Protein 7NS1 (pdb70)

Secondary structure (DSSP, 8-state):
---HHHHHHHHHHHHHHHHHHHHHHHHHT--

Foldseek 3Di:
DDDPVCVVVVVVVVVVVVVVVLVVCVVPPHD

Sequence (31 aa):
MITISTMLQFGLFLIALIGLVIKLIELSNKKMITISTMLQFGLFLIALIGLVIKLIELSNKKMITISTMLQFGLFLIALIGLVIKLIELSNKKMITISTMLQFGLFLIALIGLVIKLIELSNKKMITISTMLQFGLFLIALIGLVIKLIELSNKK

Solvent-accessible surface area: 3225 Å² total; per-residue (Å²): 225,133,66,130,92,66,86,131,110,118,27,97,123,80,108,57,77,109,37,114,89,96,122,112,97,75,114,100,103,134,197

Organism: Staphylococcus aureus (strain NCTC 8325 / PS 47) (NCBI:txid93061)

Radius of gyration: 13.42 Å; Cα contacts (8 Å, |Δi|>4): 1; chains: 1; bounding box: 29×19×32 Å

InterPro domains:
  IPR031616 Small toxic protein BsrE-like [PF16935] (30-58)

Structure (mmCIF, N/CA/C/O backbone):
data_7NS1
#
_entry.id   7NS1
#
loop_
_atom_site.group_PDB
_atom_site.id
_atom_site.type_symbol
_atom_site.label_atom_id
_atom_site.label_alt_id
_atom_site.label_comp_id
_atom_site.label_asym_id
_atom_site.label_entity_id
_atom_site.label_seq_id
_atom_site.pdbx_PDB_ins_code
_atom_site.Cartn_x
_atom_site.Cartn_y
_atom_site.Cartn_z
_atom_site.occupancy
_atom_site.B_iso_or_equiv
_atom_site.auth_seq_id
_atom_site.auth_comp_id
_atom_site.auth_asym_id
_atom_site.auth_atom_id
_atom_site.pdbx_PDB_model_num
ATOM 1 N N . MET A 1 1 ? 12.079 -10.272 -8.199 1.00 0.00 1 MET A N 1
ATOM 2 C CA . MET A 1 1 ? 12.440 -10.172 -9.640 1.00 0.00 1 MET A CA 1
ATOM 3 C C . MET A 1 1 ? 13.814 -9.520 -9.756 1.00 0.00 1 MET A C 1
ATOM 4 O O . MET A 1 1 ? 14.066 -8.489 -9.133 1.00 0.00 1 MET A O 1
ATOM 20 N N . ILE A 1 2 ? 14.700 -10.119 -10.544 1.00 0.00 2 ILE A N 1
ATOM 21 C CA . ILE A 1 2 ? 16.040 -9.568 -10.718 1.00 0.00 2 ILE A CA 1
ATOM 22 C C . ILE A 1 2 ? 16.324 -9.341 -12.198 1.00 0.00 2 ILE A C 1
ATOM 23 O O . ILE A 1 2 ? 16.022 -10.192 -13.035 1.00 0.00 2 ILE A O 1
ATOM 39 N N . THR A 1 3 ? 16.892 -8.184 -12.523 1.00 0.00 3 THR A N 1
ATOM 40 C CA . THR A 1 3 ? 17.194 -7.868 -13.914 1.00 0.00 3 THR A CA 1
ATOM 41 C C . THR A 1 3 ? 18.636 -7.390 -14.047 1.00 0.00 3 THR A C 1
ATOM 42 O O . THR A 1 3 ? 19.245 -6.953 -13.070 1.00 0.00 3 THR A O 1
ATOM 53 N N . ILE A 1 4 ? 19.170 -7.466 -15.261 1.00 0.00 4 ILE A N 1
ATOM 54 C CA . ILE A 1 4 ? 20.540 -7.033 -15.510 1.00 0.00 4 ILE A CA 1
ATOM 55 C C . ILE A 1 4 ? 20.675 -5.544 -15.207 1.00 0.00 4 ILE A C 1
ATOM 56 O O . ILE A 1 4 ? 21.637 -5.115 -14.570 1.00 0.00 4 ILE A O 1
ATOM 72 N N . SER A 1 5 ? 19.698 -4.763 -15.656 1.00 0.00 5 SER A N 1
ATOM 73 C CA . SER A 1 5 ? 19.718 -3.324 -15.416 1.00 0.00 5 SER A CA 1
ATOM 74 C C . SER A 1 5 ? 19.669 -3.047 -13.917 1.00 0.00 5 SER A C 1
ATOM 75 O O . SER A 1 5 ? 20.374 -2.176 -13.407 1.00 0.00 5 SER A O 1
ATOM 83 N N . THR A 1 6 ? 18.832 -3.808 -13.219 1.00 0.00 6 THR A N 1
ATOM 84 C CA . THR A 1 6 ? 18.689 -3.654 -11.777 1.00 0.00 6 THR A CA 1
ATOM 85 C C . THR A 1 6 ? 19.791 -4.416 -11.048 1.00 0.00 6 THR A C 1
ATOM 86 O O . THR A 1 6 ? 20.016 -4.212 -9.854 1.00 0.00 6 THR A O 1
ATOM 97 N N . MET A 1 7 ? 20.467 -5.302 -11.771 1.00 0.00 7 MET A N 1
ATOM 98 C CA . MET A 1 7 ? 21.530 -6.100 -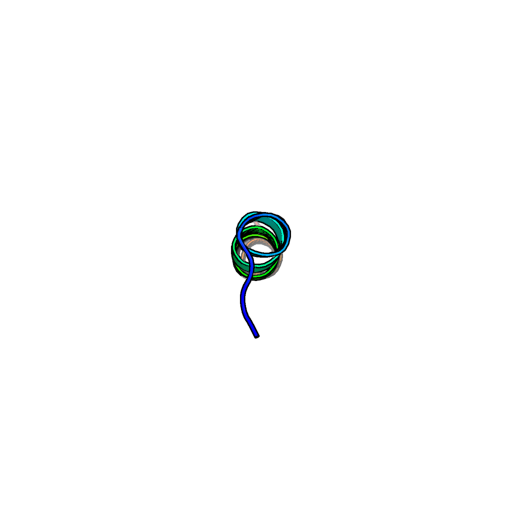11.170 1.00 0.00 7 MET A CA 1
ATOM 99 C C . MET A 1 7 ? 22.614 -5.187 -10.607 1.00 0.00 7 MET A C 1
ATOM 100 O O . MET A 1 7 ? 23.066 -5.364 -9.476 1.00 0.00 7 MET A O 1
ATOM 114 N N . LEU A 1 8 ? 23.004 -4.192 -11.396 1.00 0.00 8 LEU A N 1
ATOM 115 C CA . LEU A 1 8 ? 24.015 -3.242 -10.950 1.00 0.00 8 LEU A CA 1
ATOM 116 C C . LEU A 1 8 ? 23.495 -2.465 -9.745 1.00 0.00 8 LEU A C 1
ATOM 117 O O . LEU A 1 8 ? 24.224 -2.217 -8.786 1.00 0.00 8 LEU A O 1
ATOM 133 N N . GLN A 1 9 ? 22.217 -2.100 -9.798 1.00 0.00 9 GLN A N 1
ATOM 134 C CA . GLN A 1 9 ? 21.603 -1.367 -8.698 1.00 0.00 9 GLN A CA 1
ATOM 135 C C . GLN A 1 9 ? 21.618 -2.204 -7.424 1.00 0.00 9 GLN A C 1
ATOM 136 O O . GLN A 1 9 ? 21.911 -1.698 -6.339 1.00 0.00 9 GLN A O 1
ATOM 150 N N . PHE A 1 10 ? 21.308 -3.488 -7.562 1.00 0.00 10 PHE A N 1
ATOM 151 C CA . PHE A 1 10 ? 21.298 -4.381 -6.409 1.00 0.00 10 PHE A CA 1
ATOM 152 C C . PHE A 1 10 ? 22.684 -4.447 -5.777 1.00 0.00 10 PHE A C 1
ATOM 153 O O . PHE A 1 10 ? 22.828 -4.310 -4.563 1.00 0.00 10 PHE A O 1
ATOM 170 N N . GLY A 1 11 ? 23.703 -4.649 -6.605 1.00 0.00 11 GLY A N 1
ATOM 171 C CA . GLY A 1 11 ? 25.071 -4.720 -6.107 1.00 0.00 11 GLY A CA 1
ATOM 172 C C . GLY A 1 11 ? 25.488 -3.396 -5.474 1.00 0.00 11 GLY A C 1
ATOM 173 O O . GLY A 1 11 ? 26.141 -3.370 -4.431 1.00 0.00 11 GLY A O 1
ATOM 177 N N . LEU A 1 12 ? 25.100 -2.299 -6.116 1.00 0.00 12 LEU A N 1
ATOM 178 C CA . LEU A 1 12 ? 25.436 -0.973 -5.615 1.00 0.00 12 LEU A CA 1
ATOM 179 C C . LEU A 1 12 ? 24.823 -0.751 -4.237 1.00 0.00 12 LEU A C 1
ATOM 180 O O . LEU A 1 12 ? 25.462 -0.199 -3.342 1.00 0.00 12 LEU A O 1
ATOM 196 N N . PHE A 1 13 ? 23.575 -1.177 -4.077 1.00 0.00 13 PHE A N 1
ATOM 197 C CA . PHE A 1 13 ? 22.884 -1.005 -2.805 1.00 0.00 13 PHE A CA 1
ATOM 198 C C . PHE A 1 13 ? 23.648 -1.696 -1.681 1.00 0.00 13 PHE A C 1
ATOM 199 O O . PHE A 1 13 ? 23.879 -1.106 -0.625 1.00 0.00 13 PHE A O 1
ATOM 216 N N . LEU A 1 14 ? 24.062 -2.939 -1.912 1.00 0.00 14 LEU A N 1
ATOM 217 C CA . LEU A 1 14 ? 24.821 -3.669 -0.904 1.00 0.00 14 LEU A CA 1
ATOM 218 C C . LEU A 1 14 ? 26.155 -2.984 -0.634 1.00 0.00 14 LEU A C 1
ATOM 219 O O . LEU A 1 14 ? 26.596 -2.881 0.510 1.00 0.00 14 LEU A O 1
ATOM 235 N N . ILE A 1 15 ? 26.796 -2.516 -1.701 1.00 0.00 15 ILE A N 1
ATOM 236 C CA . ILE A 1 15 ? 28.082 -1.843 -1.576 1.00 0.00 15 ILE A CA 1
ATOM 237 C C . ILE A 1 15 ? 27.936 -0.578 -0.737 1.00 0.00 15 ILE A C 1
ATOM 238 O O . ILE A 1 15 ? 28.765 -0.295 0.128 1.00 0.00 15 ILE A O 1
ATOM 254 N N . ALA A 1 16 ? 26.877 0.181 -0.997 1.00 0.00 16 ALA A N 1
ATOM 255 C CA . ALA A 1 16 ? 26.649 1.416 -0.252 1.00 0.00 16 ALA A CA 1
ATOM 256 C C . ALA A 1 16 ? 26.511 1.118 1.236 1.00 0.00 16 ALA A C 1
ATOM 257 O O . ALA A 1 16 ? 27.035 1.852 2.075 1.00 0.00 16 ALA A O 1
ATOM 264 N N . LEU A 1 17 ? 25.816 0.033 1.564 1.00 0.00 17 LEU A N 1
ATOM 265 C CA . LEU A 1 17 ? 25.643 -0.335 2.964 1.00 0.00 17 LEU A CA 1
ATOM 266 C C . LEU A 1 17 ? 26.994 -0.655 3.598 1.00 0.00 17 LEU A C 1
ATOM 267 O O . LEU A 1 17 ? 27.268 -0.262 4.730 1.00 0.00 17 LEU A O 1
ATOM 283 N N . ILE A 1 18 ? 27.837 -1.364 2.855 1.00 0.00 18 ILE A N 1
ATOM 284 C CA . ILE A 1 18 ? 29.158 -1.722 3.361 1.00 0.00 18 ILE A CA 1
ATOM 285 C C . ILE A 1 18 ? 29.987 -0.466 3.608 1.00 0.00 18 ILE A C 1
ATOM 286 O O . ILE A 1 18 ? 30.640 -0.337 4.644 1.00 0.00 18 ILE A O 1
ATOM 302 N N . GLY A 1 19 ? 29.954 0.461 2.657 1.00 0.00 19 GLY A N 1
ATOM 303 C CA . GLY A 1 19 ? 30.709 1.701 2.795 1.00 0.00 19 GLY A CA 1
ATOM 304 C C . GLY A 1 19 ? 30.227 2.497 4.002 1.00 0.00 19 GLY A C 1
ATOM 305 O O . GLY A 1 19 ? 31.028 3.052 4.755 1.00 0.00 19 GLY A O 1
ATOM 309 N N . LEU A 1 20 ? 28.912 2.548 4.184 1.00 0.00 20 LEU A N 1
ATOM 310 C CA . LEU A 1 20 ? 28.345 3.284 5.307 1.00 0.00 20 LEU A CA 1
ATOM 311 C C . LEU A 1 20 ? 28.818 2.687 6.629 1.00 0.00 20 LEU A C 1
ATOM 312 O O . LEU A 1 20 ? 29.220 3.410 7.540 1.00 0.00 20 LEU A O 1
ATOM 328 N N . VAL A 1 21 ? 28.777 1.362 6.721 1.00 0.00 21 VAL A N 1
ATOM 329 C CA . VAL A 1 21 ? 29.208 0.688 7.939 1.00 0.00 21 VAL A CA 1
ATOM 330 C C . VAL A 1 21 ? 30.688 0.961 8.186 1.00 0.00 21 VAL A C 1
ATOM 331 O O . VAL A 1 21 ? 31.092 1.289 9.302 1.00 0.00 21 VAL A O 1
ATOM 344 N N . ILE A 1 22 ? 31.490 0.839 7.133 1.00 0.00 22 ILE A N 1
ATOM 345 C CA . ILE A 1 22 ? 32.921 1.087 7.259 1.00 0.00 22 ILE A CA 1
ATOM 346 C C . ILE A 1 22 ? 33.157 2.542 7.650 1.00 0.00 22 ILE A C 1
ATOM 347 O O . ILE A 1 22 ? 33.957 2.835 8.538 1.00 0.00 22 ILE A O 1
ATOM 363 N N . LYS A 1 23 ? 32.454 3.457 6.991 1.00 0.00 23 LYS A N 1
ATOM 364 C CA . LYS A 1 23 ? 32.620 4.871 7.308 1.00 0.00 23 LYS A CA 1
ATOM 365 C C . LYS A 1 23 ? 32.166 5.143 8.739 1.00 0.00 23 LYS A C 1
ATOM 366 O O . LYS A 1 23 ? 32.825 5.867 9.484 1.00 0.00 23 LYS A O 1
ATOM 385 N N . LEU A 1 24 ? 31.028 4.568 9.114 1.00 0.00 24 LEU A N 1
ATOM 386 C CA . LEU A 1 24 ? 30.491 4.766 10.454 1.00 0.00 24 LEU A CA 1
ATOM 387 C C . LEU A 1 24 ? 31.446 4.199 11.500 1.00 0.00 24 LEU A C 1
ATOM 388 O O . LEU A 1 24 ? 31.688 4.811 12.540 1.00 0.00 24 LEU A O 1
ATOM 404 N N . ILE A 1 25 ? 31.971 3.012 11.217 1.00 0.00 25 ILE A N 1
ATOM 405 C CA . ILE A 1 25 ? 32.882 2.354 12.146 1.00 0.00 25 ILE A CA 1
ATOM 406 C C . ILE A 1 25 ? 34.124 3.207 12.381 1.00 0.00 25 ILE A C 1
ATOM 407 O O . ILE A 1 25 ? 34.801 3.065 13.399 1.00 0.00 25 ILE A O 1
ATOM 423 N N . GLU A 1 26 ? 34.423 4.089 11.433 1.00 0.00 26 GLU A N 1
ATOM 424 C CA . GLU A 1 26 ? 35.591 4.956 11.542 1.00 0.00 26 GLU A CA 1
ATOM 425 C C . GLU A 1 26 ? 35.494 5.854 12.770 1.00 0.00 26 GLU A C 1
ATOM 426 O O . GLU A 1 26 ? 36.490 6.100 13.450 1.00 0.00 26 GLU A O 1
ATOM 438 N N . LEU A 1 27 ? 34.292 6.349 13.053 1.00 0.00 27 LEU A N 1
ATOM 439 C CA . LEU A 1 27 ? 34.097 7.226 14.201 1.00 0.00 27 LEU A CA 1
ATOM 440 C C . LEU A 1 27 ? 34.429 6.491 15.495 1.00 0.00 27 LEU A C 1
ATOM 441 O O . LEU A 1 27 ? 35.042 7.054 16.403 1.00 0.00 27 LEU A O 1
ATOM 457 N N . SER A 1 28 ? 34.027 5.227 15.566 1.00 0.00 28 SER A N 1
ATOM 458 C CA . SER A 1 28 ? 34.280 4.408 16.745 1.00 0.00 28 SER A CA 1
ATOM 459 C C . SER A 1 28 ? 35.778 4.281 16.996 1.00 0.00 28 SER A C 1
ATOM 460 O O . SER A 1 28 ? 36.234 4.348 18.137 1.00 0.00 28 SER A O 1
ATOM 468 N N . ASN A 1 29 ? 36.541 4.104 15.922 1.00 0.00 29 A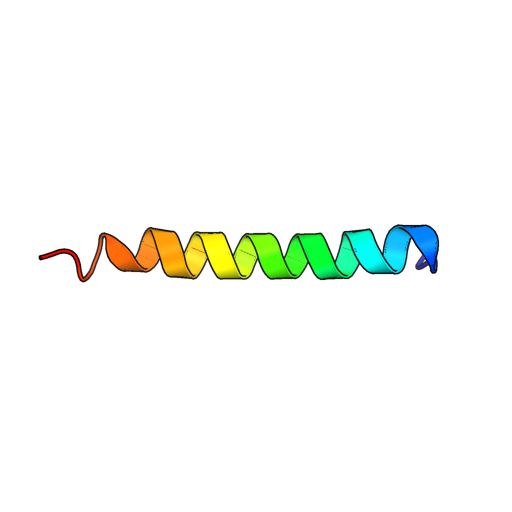SN A N 1
ATOM 469 C CA . ASN A 1 29 ? 37.989 3.980 16.039 1.00 0.00 29 ASN A CA 1
ATOM 470 C C . ASN A 1 29 ? 38.654 5.301 15.670 1.00 0.00 29 ASN A C 1
ATOM 471 O O . ASN A 1 29 ? 39.846 5.344 15.366 1.00 0.00 29 ASN A O 1
ATOM 482 N N . LYS A 1 30 ? 37.885 6.385 15.693 1.00 0.00 30 LYS A N 1
ATOM 483 C CA . LYS A 1 30 ? 38.439 7.689 15.349 1.00 0.00 30 LYS A CA 1
ATOM 484 C C . LYS A 1 30 ? 39.652 7.988 16.223 1.00 0.00 30 LYS A C 1
ATOM 485 O O . LYS A 1 30 ? 39.801 7.430 17.311 1.00 0.00 30 LYS A O 1
ATOM 504 N N . LYS A 1 31 ? 40.514 8.875 15.739 1.00 0.00 31 LYS A N 1
ATOM 505 C CA . LYS A 1 31 ? 41.710 9.248 16.485 1.00 0.00 31 LYS A CA 1
ATOM 506 C C . LYS A 1 31 ? 41.563 10.673 17.009 1.00 0.00 31 LYS A C 1
ATOM 507 O O . LYS A 1 31 ? 42.568 11.255 17.385 1.00 0.00 31 LYS A O 1
ATOM 527 N N . MET A 1 1 ? 12.837 -8.887 -7.648 1.00 0.00 1 MET A N 2
ATOM 528 C CA . MET A 1 1 ? 13.040 -8.550 -9.085 1.00 0.00 1 MET A CA 2
ATOM 529 C C . MET A 1 1 ? 14.533 -8.482 -9.381 1.00 0.00 1 MET A C 2
ATOM 530 O O . MET A 1 1 ? 15.183 -7.476 -9.094 1.00 0.00 1 MET A O 2
ATOM 546 N N . ILE A 1 2 ? 15.068 -9.554 -9.957 1.00 0.00 2 ILE A N 2
ATOM 547 C CA . ILE A 1 2 ? 16.488 -9.591 -10.288 1.00 0.00 2 ILE A CA 2
ATOM 548 C C . ILE A 1 2 ? 16.687 -9.496 -11.796 1.00 0.00 2 ILE A C 2
ATOM 549 O O . ILE A 1 2 ? 16.406 -10.441 -12.532 1.00 0.00 2 ILE A O 2
ATOM 565 N N . THR A 1 3 ? 17.181 -8.347 -12.251 1.00 0.00 3 THR A N 2
ATOM 566 C CA . THR A 1 3 ? 17.420 -8.140 -13.674 1.00 0.00 3 THR A CA 2
ATOM 567 C C . THR A 1 3 ? 18.813 -7.564 -13.903 1.00 0.00 3 THR A C 2
ATOM 568 O O . THR A 1 3 ? 19.441 -7.043 -12.980 1.00 0.00 3 THR A O 2
ATOM 579 N N . ILE A 1 4 ? 19.288 -7.647 -15.141 1.00 0.00 4 ILE A N 2
ATOM 580 C CA . ILE A 1 4 ? 20.604 -7.119 -15.484 1.00 0.00 4 ILE A CA 2
ATOM 581 C C . ILE A 1 4 ? 20.644 -5.612 -15.252 1.00 0.00 4 ILE 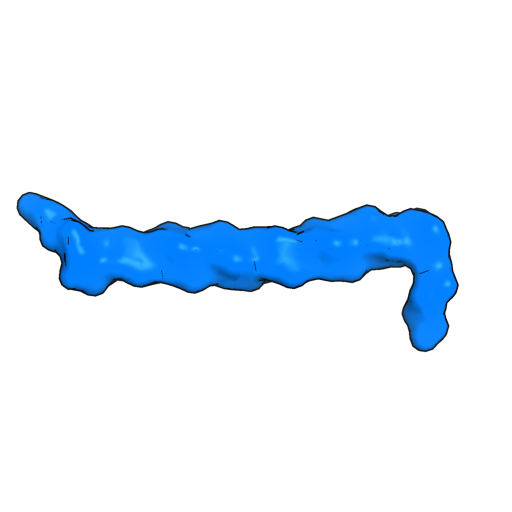A C 2
ATOM 582 O O . ILE A 1 4 ? 21.613 -5.087 -14.703 1.00 0.00 4 ILE A O 2
ATOM 598 N N . SER A 1 5 ? 19.587 -4.922 -15.668 1.00 0.00 5 SER A N 2
ATOM 599 C CA . SER A 1 5 ? 19.510 -3.478 -15.489 1.00 0.00 5 SER A CA 2
ATOM 600 C C . SER A 1 5 ? 19.476 -3.127 -14.007 1.00 0.00 5 SER A C 2
ATOM 601 O O . SER A 1 5 ? 20.084 -2.148 -13.571 1.00 0.00 5 SER A O 2
ATOM 609 N N . THR A 1 6 ? 18.766 -3.936 -13.226 1.00 0.00 6 THR A N 2
ATOM 610 C CA . THR A 1 6 ? 18.665 -3.711 -11.790 1.00 0.00 6 THR A CA 2
ATOM 611 C C . THR A 1 6 ? 19.785 -4.440 -11.056 1.00 0.00 6 THR A C 2
ATOM 612 O O . THR A 1 6 ? 19.998 -4.229 -9.862 1.00 0.00 6 THR A O 2
ATOM 623 N N . MET A 1 7 ? 20.497 -5.302 -11.774 1.00 0.00 7 MET A N 2
ATOM 624 C CA . MET A 1 7 ? 21.584 -6.067 -11.176 1.00 0.00 7 MET A CA 2
ATOM 625 C C . MET A 1 7 ? 22.649 -5.131 -10.615 1.00 0.00 7 MET A C 2
ATOM 626 O O . MET A 1 7 ? 23.106 -5.303 -9.484 1.00 0.00 7 MET A O 2
ATOM 640 N N . LEU A 1 8 ? 23.023 -4.129 -11.403 1.00 0.00 8 LEU A N 2
ATOM 641 C CA . LEU A 1 8 ? 24.019 -3.157 -10.968 1.00 0.00 8 LEU A CA 2
ATOM 642 C C . LEU A 1 8 ? 23.517 -2.386 -9.752 1.00 0.00 8 LEU A C 2
ATOM 643 O O . LEU A 1 8 ? 24.265 -2.129 -8.809 1.00 0.00 8 LEU A O 2
ATOM 659 N N . GLN A 1 9 ? 22.238 -2.025 -9.778 1.00 0.00 9 GLN A N 2
ATOM 660 C CA . GLN A 1 9 ? 21.633 -1.296 -8.669 1.00 0.00 9 GLN A CA 2
ATOM 661 C C . GLN A 1 9 ? 21.644 -2.147 -7.402 1.00 0.00 9 GLN A C 2
ATOM 662 O O . GLN A 1 9 ? 21.944 -1.652 -6.316 1.00 0.00 9 GLN A O 2
ATOM 676 N N . PHE A 1 10 ? 21.326 -3.428 -7.553 1.00 0.00 10 PHE A N 2
ATOM 677 C CA . PHE A 1 10 ? 21.310 -4.338 -6.415 1.00 0.00 10 PHE A CA 2
ATOM 678 C C . PHE A 1 10 ? 22.695 -4.418 -5.780 1.00 0.00 10 PHE A C 2
ATOM 679 O O . PHE A 1 10 ? 22.837 -4.300 -4.562 1.00 0.00 10 PHE A O 2
ATOM 696 N N . GLY A 1 11 ? 23.713 -4.612 -6.612 1.00 0.00 11 GLY A N 2
ATOM 697 C CA . GLY A 1 11 ? 25.083 -4.692 -6.124 1.00 0.00 11 GLY A CA 2
ATOM 698 C C . GLY A 1 11 ? 25.519 -3.366 -5.510 1.00 0.00 11 GLY A C 2
ATOM 699 O O . GLY A 1 11 ? 26.185 -3.332 -4.477 1.00 0.00 11 GLY A O 2
ATOM 703 N N . LEU A 1 12 ? 25.134 -2.269 -6.157 1.00 0.00 12 LEU A N 2
ATOM 704 C CA . LEU A 1 12 ? 25.485 -0.942 -5.670 1.00 0.00 12 LEU A CA 2
ATOM 705 C C . LEU A 1 12 ? 24.860 -0.698 -4.300 1.00 0.00 12 LEU A C 2
ATOM 706 O O . LEU A 1 12 ? 25.495 -0.134 -3.409 1.00 0.00 12 LEU A O 2
ATOM 722 N N . PHE A 1 13 ? 23.609 -1.118 -4.142 1.00 0.00 13 PHE A N 2
ATOM 723 C CA . PHE A 1 13 ? 22.904 -0.929 -2.881 1.00 0.00 13 PHE A CA 2
ATOM 724 C C . PHE A 1 13 ? 23.656 -1.602 -1.739 1.00 0.00 13 PHE A C 2
ATOM 725 O O . PHE A 1 13 ? 23.884 -0.997 -0.690 1.00 0.00 13 PHE A O 2
ATOM 742 N N . LEU A 1 14 ? 24.056 -2.850 -1.957 1.00 0.00 14 LEU A N 2
ATOM 743 C CA . LEU A 1 14 ? 24.807 -3.588 -0.949 1.00 0.00 14 LEU A CA 2
ATOM 744 C C . LEU A 1 14 ? 26.148 -2.919 -0.671 1.00 0.00 14 LEU A C 2
ATOM 745 O O . LEU A 1 14 ? 26.581 -2.817 0.476 1.00 0.00 14 LEU A O 2
ATOM 761 N N . ILE A 1 15 ? 26.799 -2.457 -1.733 1.00 0.00 15 ILE A N 2
ATOM 762 C CA . ILE A 1 15 ? 28.090 -1.794 -1.600 1.00 0.00 15 ILE A CA 2
ATOM 763 C C . ILE A 1 15 ? 27.946 -0.526 -0.765 1.00 0.00 15 ILE A C 2
ATOM 764 O O . ILE A 1 15 ? 28.779 -0.241 0.094 1.00 0.00 15 ILE A O 2
ATOM 780 N N . ALA A 1 16 ? 26.891 0.237 -1.031 1.00 0.00 16 ALA A N 2
ATOM 781 C CA . ALA A 1 16 ? 26.659 1.480 -0.303 1.00 0.00 16 ALA A CA 2
ATOM 782 C C . ALA A 1 16 ? 26.515 1.199 1.189 1.00 0.00 16 ALA A C 2
ATOM 783 O O . ALA A 1 16 ? 27.040 1.939 2.022 1.00 0.00 16 ALA A O 2
ATOM 790 N N . LEU A 1 17 ? 25.817 0.119 1.522 1.00 0.00 17 LEU A N 2
ATOM 791 C CA . LEU A 1 17 ? 25.631 -0.259 2.918 1.00 0.00 17 LEU A CA 2
ATOM 792 C C . LEU A 1 17 ? 26.968 -0.587 3.573 1.00 0.00 17 LEU A C 2
ATOM 793 O O . LEU A 1 17 ? 27.228 -0.200 4.711 1.00 0.00 17 LEU A O 2
ATOM 809 N N . ILE A 1 18 ? 27.819 -1.296 2.837 1.00 0.00 18 ILE A N 2
ATOM 810 C CA . ILE A 1 18 ? 29.133 -1.664 3.351 1.00 0.00 18 ILE A CA 2
ATOM 811 C C . ILE A 1 18 ? 29.968 -0.416 3.618 1.00 0.00 18 ILE A C 2
ATOM 812 O O . ILE A 1 18 ? 30.615 -0.301 4.659 1.00 0.00 18 ILE A O 2
ATOM 828 N N . GLY A 1 19 ? 29.946 0.517 2.672 1.00 0.00 19 GLY A N 2
ATOM 829 C CA . GLY A 1 19 ? 30.703 1.756 2.820 1.00 0.00 19 GLY A CA 2
ATOM 830 C C . GLY A 1 19 ? 30.204 2.552 4.022 1.00 0.00 19 GLY A C 2
ATOM 831 O O . GLY A 1 19 ? 30.998 3.099 4.788 1.00 0.00 19 GLY A O 2
ATOM 835 N N . LEU A 1 20 ? 28.886 2.607 4.187 1.00 0.00 20 LEU A N 2
ATOM 836 C CA . LEU A 1 20 ? 28.298 3.335 5.304 1.00 0.00 20 LEU A CA 2
ATOM 837 C C . LEU A 1 20 ? 28.743 2.728 6.630 1.00 0.00 20 LEU A C 2
ATOM 838 O O . LEU A 1 20 ? 29.138 3.442 7.551 1.00 0.00 20 LEU A O 2
ATOM 854 N N . VAL A 1 21 ? 28.687 1.403 6.717 1.00 0.00 21 VAL A N 2
ATOM 855 C CA . VAL A 1 21 ? 29.094 0.708 7.931 1.00 0.00 21 VAL A CA 2
ATOM 856 C C . VAL A 1 21 ? 30.583 0.923 8.186 1.00 0.00 21 VAL A C 2
ATOM 857 O O . VAL A 1 21 ? 31.002 1.178 9.315 1.00 0.00 21 VAL A O 2
ATOM 870 N N . ILE A 1 22 ? 31.380 0.815 7.129 1.00 0.00 22 ILE A N 2
ATOM 871 C CA . ILE A 1 22 ? 32.822 0.995 7.250 1.00 0.00 22 ILE A CA 2
ATOM 872 C C . ILE A 1 22 ? 33.141 2.411 7.717 1.00 0.00 22 ILE A C 2
ATOM 873 O O . ILE A 1 22 ? 33.987 2.617 8.587 1.00 0.00 22 ILE A O 2
ATOM 889 N N . LYS A 1 23 ? 32.463 3.392 7.131 1.00 0.00 23 LYS A N 2
ATOM 890 C CA . LYS A 1 23 ? 32.683 4.783 7.503 1.00 0.00 23 LYS A CA 2
ATOM 891 C C . LYS A 1 23 ? 32.316 5.017 8.965 1.00 0.00 23 LYS A C 2
ATOM 892 O O .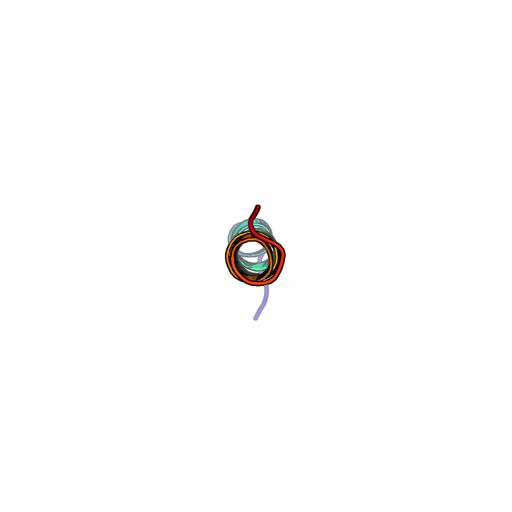 LYS A 1 23 ? 33.054 5.677 9.695 1.00 0.00 23 LYS A O 2
ATOM 911 N N . LEU A 1 24 ? 31.173 4.477 9.373 1.00 0.00 24 LEU A N 2
ATOM 912 C CA . LEU A 1 24 ? 30.719 4.618 10.752 1.00 0.00 24 LEU A CA 2
ATOM 913 C C . LEU A 1 24 ? 31.616 3.837 11.706 1.00 0.00 24 LEU A C 2
ATOM 914 O O . LEU A 1 24 ? 31.958 4.315 12.788 1.00 0.00 24 LEU A O 2
ATOM 930 N N . ILE A 1 25 ? 31.983 2.627 11.298 1.00 0.00 25 ILE A N 2
ATOM 931 C CA . ILE A 1 25 ? 32.830 1.778 12.124 1.00 0.00 25 ILE A CA 2
ATOM 932 C C . ILE A 1 25 ? 34.147 2.483 12.430 1.00 0.00 25 ILE A C 2
ATOM 933 O O . ILE A 1 25 ? 34.769 2.240 13.464 1.00 0.00 25 ILE A O 2
ATOM 949 N N . GLU A 1 26 ? 34.564 3.364 11.526 1.00 0.00 26 GLU A N 2
ATOM 950 C CA . GLU A 1 26 ? 35.801 4.113 11.714 1.00 0.00 26 GLU A CA 2
ATOM 951 C C . GLU A 1 26 ? 35.668 5.065 12.898 1.00 0.00 26 GLU A C 2
ATOM 952 O O . GLU A 1 26 ? 36.602 5.227 13.685 1.00 0.00 26 GLU A O 2
ATOM 964 N N . LEU A 1 27 ? 34.505 5.695 13.021 1.00 0.00 27 LEU A N 2
ATOM 965 C CA . LEU A 1 27 ? 34.263 6.629 14.114 1.00 0.00 27 LEU A CA 2
ATOM 966 C C . LEU A 1 27 ? 34.332 5.911 15.459 1.00 0.00 27 LEU A C 2
ATOM 967 O O . LEU A 1 27 ? 34.897 6.427 16.421 1.00 0.00 27 LEU A O 2
ATOM 983 N N . SER A 1 28 ? 33.756 4.714 15.512 1.00 0.00 28 SER A N 2
ATOM 984 C CA . SER A 1 28 ? 33.760 3.930 16.740 1.00 0.00 28 SER A CA 2
ATOM 985 C C . SER A 1 28 ? 35.189 3.601 17.157 1.00 0.00 28 SER A C 2
ATOM 986 O O . SER A 1 28 ? 35.525 3.639 18.341 1.00 0.00 28 SER A O 2
ATOM 994 N N . ASN A 1 29 ? 36.026 3.273 16.180 1.00 0.00 29 ASN A N 2
ATOM 995 C CA . ASN A 1 29 ? 37.415 2.933 16.457 1.00 0.00 29 ASN A CA 2
ATOM 996 C C . ASN A 1 29 ? 38.282 4.188 16.438 1.00 0.00 29 ASN A C 2
ATOM 997 O O . ASN A 1 29 ? 39.511 4.113 16.437 1.00 0.00 29 ASN A O 2
ATOM 1008 N N . LYS A 1 30 ? 37.638 5.351 16.421 1.00 0.00 30 LYS A N 2
ATOM 1009 C CA . LYS A 1 30 ? 38.364 6.614 16.401 1.00 0.00 30 LYS A CA 2
ATOM 1010 C C . LYS A 1 30 ? 39.308 6.708 17.595 1.00 0.00 30 LYS A C 2
ATOM 1011 O O . LYS A 1 30 ? 39.080 6.084 18.630 1.00 0.00 30 LYS A O 2
ATOM 1030 N N . LYS A 1 31 ? 40.374 7.488 17.441 1.00 0.00 31 LYS A N 2
ATOM 1031 C CA . LYS A 1 31 ? 41.348 7.654 18.515 1.00 0.00 31 LYS A CA 2
ATOM 1032 C C . LYS A 1 31 ? 41.348 9.096 19.014 1.00 0.00 31 LYS A C 2
ATOM 1033 O O . LYS A 1 31 ? 42.356 9.512 19.559 1.00 0.00 31 LYS A O 2
ATOM 1053 N N . MET A 1 1 ? 14.390 -12.674 -8.190 1.00 0.00 1 MET A N 3
ATOM 1054 C CA . MET A 1 1 ? 14.392 -12.272 -9.626 1.00 0.00 1 MET A CA 3
ATOM 1055 C C . MET A 1 1 ? 14.948 -10.858 -9.755 1.00 0.00 1 MET A C 3
ATOM 1056 O O . MET A 1 1 ? 14.337 -9.896 -9.291 1.00 0.00 1 MET A O 3
ATOM 1072 N N . ILE A 1 2 ? 16.110 -10.742 -10.389 1.00 0.00 2 ILE A N 3
ATOM 1073 C CA . ILE A 1 2 ? 16.736 -9.439 -10.582 1.00 0.00 2 ILE A CA 3
ATOM 1074 C C . ILE A 1 2 ? 17.127 -9.241 -12.044 1.00 0.00 2 ILE A C 3
ATOM 1075 O O . ILE A 1 2 ? 17.710 -10.130 -12.663 1.00 0.00 2 ILE A O 3
ATOM 1091 N N . THR A 1 3 ? 16.802 -8.073 -12.585 1.00 0.00 3 THR A N 3
ATOM 1092 C CA . THR A 1 3 ? 17.119 -7.773 -13.976 1.00 0.00 3 THR A CA 3
ATOM 1093 C C . THR A 1 3 ? 18.562 -7.296 -14.105 1.00 0.00 3 THR A C 3
ATOM 1094 O O . THR A 1 3 ? 19.186 -6.901 -13.120 1.00 0.00 3 THR A O 3
ATOM 1105 N N . ILE A 1 4 ? 19.087 -7.336 -15.327 1.00 0.00 4 ILE A N 3
ATOM 1106 C CA . ILE A 1 4 ? 20.454 -6.894 -15.574 1.00 0.00 4 ILE A CA 3
ATOM 1107 C C . ILE A 1 4 ? 20.608 -5.416 -15.231 1.00 0.00 4 ILE A C 3
ATOM 1108 O O . ILE A 1 4 ? 21.589 -5.015 -14.603 1.00 0.00 4 ILE A O 3
ATOM 1124 N N . SER A 1 5 ? 19.636 -4.612 -15.645 1.00 0.00 5 SER A N 3
ATOM 1125 C CA . SER A 1 5 ? 19.658 -3.185 -15.344 1.00 0.00 5 SER A CA 3
ATOM 1126 C C . SER A 1 5 ? 19.591 -2.953 -13.839 1.00 0.00 5 SER A C 3
ATOM 1127 O O . SER A 1 5 ? 20.276 -2.080 -13.306 1.00 0.00 5 SER A O 3
ATOM 1135 N N . THR A 1 6 ? 18.761 -3.738 -13.159 1.00 0.00 6 THR A N 3
ATOM 1136 C CA . THR A 1 6 ? 18.631 -3.623 -11.712 1.00 0.00 6 THR A CA 3
ATOM 1137 C C . THR A 1 6 ? 19.732 -4.414 -11.011 1.00 0.00 6 THR A C 3
ATOM 1138 O O . THR A 1 6 ? 19.959 -4.248 -9.813 1.00 0.00 6 THR A O 3
ATOM 1149 N N . MET A 1 7 ? 20.409 -5.271 -11.765 1.00 0.00 7 MET A N 3
ATOM 1150 C CA . MET A 1 7 ? 21.481 -6.086 -11.203 1.00 0.00 7 MET A CA 3
ATOM 1151 C C . MET A 1 7 ? 22.576 -5.201 -10.618 1.00 0.00 7 MET A C 3
ATOM 1152 O O . MET A 1 7 ? 23.038 -5.426 -9.499 1.00 0.00 7 MET A O 3
ATOM 1166 N N . LEU A 1 8 ? 22.986 -4.192 -11.380 1.00 0.00 8 LEU A N 3
ATOM 1167 C CA . LEU A 1 8 ? 24.010 -3.264 -10.916 1.00 0.00 8 LEU A CA 3
ATOM 1168 C C . LEU A 1 8 ? 23.527 -2.504 -9.684 1.00 0.00 8 LEU A C 3
ATOM 1169 O O . LEU A 1 8 ? 24.288 -2.277 -8.744 1.00 0.00 8 LEU A O 3
ATOM 1185 N N . GLN A 1 9 ? 22.255 -2.117 -9.696 1.00 0.00 9 GLN A N 3
ATOM 1186 C CA . GLN A 1 9 ? 21.676 -1.402 -8.565 1.00 0.00 9 GLN A CA 3
ATOM 1187 C C . GLN A 1 9 ? 21.707 -2.269 -7.312 1.00 0.00 9 GLN A C 3
ATOM 1188 O O . GLN A 1 9 ? 22.024 -1.789 -6.221 1.00 0.00 9 GLN A O 3
ATOM 1202 N N . PHE A 1 10 ? 21.379 -3.546 -7.470 1.00 0.00 10 PHE A N 3
ATOM 1203 C CA . PHE A 1 10 ? 21.382 -4.472 -6.345 1.00 0.00 10 PHE A CA 3
ATOM 1204 C C . PHE A 1 10 ? 22.775 -4.566 -5.731 1.00 0.00 10 PHE A C 3
ATOM 1205 O O . PHE A 1 10 ? 22.935 -4.472 -4.515 1.00 0.00 10 PHE A O 3
ATOM 1222 N N . GLY A 1 11 ? 23.778 -4.750 -6.581 1.00 0.00 11 GLY A N 3
ATOM 1223 C CA . GLY A 1 11 ? 25.157 -4.839 -6.113 1.00 0.00 11 GLY A CA 3
ATOM 1224 C C . GLY A 1 11 ? 25.608 -3.521 -5.491 1.00 0.00 11 GLY A C 3
ATOM 1225 O O . GLY A 1 11 ? 26.281 -3.507 -4.462 1.00 0.00 11 GLY A O 3
ATOM 1229 N N . LEU A 1 12 ? 25.232 -2.415 -6.126 1.00 0.00 12 LEU A N 3
ATOM 1230 C CA . LEU A 1 12 ? 25.590 -1.096 -5.619 1.00 0.00 12 LEU A CA 3
ATOM 1231 C C . LEU A 1 12 ? 24.964 -0.858 -4.249 1.00 0.00 12 LEU A C 3
ATOM 1232 O O . LEU A 1 12 ? 25.601 -0.313 -3.350 1.00 0.00 12 LEU A O 3
ATOM 1248 N N . PHE A 1 13 ? 23.711 -1.274 -4.097 1.00 0.00 13 PHE A N 3
ATOM 1249 C CA . PHE A 1 13 ? 23.004 -1.097 -2.834 1.00 0.00 13 PHE A CA 3
ATOM 1250 C C . PHE A 1 13 ? 23.759 -1.779 -1.698 1.00 0.00 13 PHE A C 3
ATOM 1251 O O . PHE A 1 13 ? 23.971 -1.190 -0.639 1.00 0.00 13 PHE A O 3
ATOM 1268 N N . LEU A 1 14 ? 24.161 -3.024 -1.926 1.00 0.00 14 LEU A N 3
ATOM 1269 C CA . LEU A 1 14 ? 24.907 -3.771 -0.922 1.00 0.00 14 LEU A CA 3
ATOM 1270 C C . LEU A 1 14 ? 26.243 -3.094 -0.631 1.00 0.00 14 LEU A C 3
ATOM 1271 O O . LEU A 1 14 ? 26.666 -3.002 0.520 1.00 0.00 14 LEU A O 3
ATOM 1287 N N . ILE A 1 15 ? 26.903 -2.624 -1.684 1.00 0.00 15 ILE A N 3
ATOM 1288 C CA . ILE A 1 15 ? 28.184 -1.946 -1.530 1.00 0.00 15 ILE A CA 3
ATOM 1289 C C . ILE A 1 15 ? 28.023 -0.675 -0.702 1.00 0.00 15 ILE A C 3
ATOM 1290 O O . ILE A 1 15 ? 28.845 -0.379 0.165 1.00 0.00 15 ILE A O 3
ATOM 1306 N N . ALA A 1 16 ? 26.958 0.071 -0.976 1.00 0.00 16 ALA A N 3
ATOM 1307 C CA . ALA A 1 16 ? 26.697 1.307 -0.247 1.00 0.00 16 ALA A CA 3
ATOM 1308 C C . ALA A 1 16 ? 26.559 1.032 1.246 1.00 0.00 16 ALA A C 3
ATOM 1309 O O . ALA A 1 16 ? 27.064 1.787 2.076 1.00 0.00 16 ALA A O 3
ATOM 1316 N N . LEU A 1 17 ? 25.874 -0.057 1.579 1.00 0.00 17 LEU A N 3
ATOM 1317 C CA . LEU A 1 17 ? 25.687 -0.431 2.976 1.00 0.00 17 LEU A CA 3
ATOM 1318 C C . LEU A 1 17 ? 27.029 -0.727 3.638 1.00 0.00 17 LEU A C 3
ATOM 1319 O O . LEU A 1 17 ? 27.285 -0.303 4.764 1.00 0.00 17 LEU A O 3
ATOM 1335 N N . ILE A 1 18 ? 27.884 -1.457 2.928 1.00 0.00 18 ILE A N 3
ATOM 1336 C CA . ILE A 1 18 ? 29.203 -1.794 3.450 1.00 0.00 18 ILE A CA 3
ATOM 1337 C C . ILE A 1 18 ? 30.034 -0.534 3.662 1.00 0.00 18 ILE A C 3
ATOM 1338 O O . ILE A 1 18 ? 30.667 -0.362 4.704 1.00 0.00 18 ILE A O 3
ATOM 1354 N N . GLY A 1 19 ? 30.026 0.348 2.666 1.00 0.00 19 GLY A N 3
ATOM 1355 C CA . GLY A 1 19 ? 30.776 1.596 2.759 1.00 0.00 19 GLY A CA 3
ATOM 1356 C C . GLY A 1 19 ? 30.236 2.473 3.881 1.00 0.00 19 GLY A C 3
ATOM 1357 O O . GLY A 1 19 ? 31.000 3.096 4.618 1.00 0.00 19 GLY A O 3
ATOM 1361 N N . LEU A 1 20 ? 28.912 2.519 4.006 1.00 0.00 20 LEU A N 3
ATOM 1362 C CA . LEU A 1 20 ? 28.282 3.317 5.051 1.00 0.00 20 LEU A CA 3
ATOM 1363 C C . LEU A 1 20 ? 28.675 2.804 6.431 1.00 0.00 20 LEU A C 3
ATOM 1364 O O . LEU A 1 20 ? 28.995 3.586 7.327 1.00 0.00 20 LEU A O 3
ATOM 1380 N N . VAL A 1 21 ? 28.651 1.486 6.596 1.00 0.00 21 VAL A N 3
ATOM 1381 C CA . VAL A 1 21 ? 29.023 0.878 7.868 1.00 0.00 21 VAL A CA 3
ATOM 1382 C C . VAL A 1 21 ? 30.486 1.165 8.192 1.00 0.00 21 VAL A C 3
ATOM 1383 O O . VAL A 1 21 ? 30.826 1.498 9.327 1.00 0.00 21 VAL A O 3
ATOM 1396 N N . ILE A 1 22 ? 31.346 1.033 7.188 1.00 0.00 22 ILE A N 3
ATOM 1397 C CA . ILE A 1 22 ? 32.770 1.286 7.377 1.00 0.00 22 ILE A CA 3
ATOM 1398 C C . ILE A 1 22 ? 33.010 2.743 7.755 1.00 0.00 22 ILE A C 3
ATOM 1399 O O . ILE A 1 22 ? 33.802 3.041 8.649 1.00 0.00 22 ILE A O 3
ATOM 1415 N N . LYS A 1 23 ? 32.322 3.650 7.068 1.00 0.00 23 LYS A N 3
ATOM 1416 C CA . LYS A 1 23 ? 32.466 5.074 7.343 1.00 0.00 23 LYS A CA 3
ATOM 1417 C C . LYS A 1 23 ? 32.042 5.390 8.773 1.00 0.00 23 LYS A C 3
ATOM 1418 O O . LYS A 1 23 ? 32.680 6.190 9.459 1.00 0.00 23 LYS A O 3
ATOM 1437 N N . LEU A 1 24 ? 30.962 4.758 9.220 1.00 0.00 24 LEU A N 3
ATOM 1438 C CA . LEU A 1 24 ? 30.464 4.974 10.573 1.00 0.00 24 LEU A CA 3
ATOM 1439 C C . LEU A 1 24 ? 31.497 4.524 11.601 1.00 0.00 24 LEU A C 3
ATOM 1440 O O . LEU A 1 24 ? 31.676 5.167 12.637 1.00 0.00 24 LEU A O 3
ATOM 1456 N N . ILE A 1 25 ? 32.173 3.419 11.310 1.00 0.00 25 ILE A N 3
ATOM 1457 C CA . ILE A 1 25 ? 33.184 2.891 12.219 1.00 0.00 25 ILE A CA 3
ATOM 1458 C C . ILE A 1 25 ? 34.128 3.998 12.673 1.00 0.00 25 ILE A C 3
ATOM 1459 O O . ILE A 1 25 ? 34.639 3.973 13.793 1.00 0.00 25 ILE A O 3
ATOM 1475 N N . GLU A 1 26 ? 34.357 4.971 11.798 1.00 0.00 26 GLU A N 3
ATOM 1476 C CA . GLU A 1 26 ? 35.232 6.091 12.123 1.00 0.00 26 GLU A CA 3
ATOM 1477 C C . GLU A 1 26 ? 34.615 6.954 13.219 1.00 0.00 26 GLU A C 3
ATOM 1478 O O . GLU A 1 26 ? 35.321 7.493 14.069 1.00 0.00 26 GLU A O 3
ATOM 1490 N N . LEU A 1 27 ? 33.291 7.081 13.189 1.00 0.00 27 LEU A N 3
ATOM 1491 C CA . LEU A 1 27 ? 32.588 7.888 14.178 1.00 0.00 27 LEU A CA 3
ATOM 1492 C C . LEU A 1 27 ? 32.183 7.033 15.375 1.00 0.00 27 LEU A C 3
ATOM 1493 O O . LEU A 1 27 ? 31.590 7.531 16.333 1.00 0.00 27 LEU A O 3
ATOM 1509 N N . SER A 1 28 ? 32.507 5.746 15.314 1.00 0.00 28 SER A N 3
ATOM 1510 C CA . SER A 1 28 ? 32.164 4.831 16.396 1.00 0.00 28 SER A CA 3
ATOM 1511 C C . SER A 1 28 ? 32.818 5.275 17.702 1.00 0.00 28 SER A C 3
ATOM 1512 O O . SER A 1 28 ? 32.164 5.346 18.742 1.00 0.00 28 SER A O 3
ATOM 1520 N N . ASN A 1 29 ? 34.111 5.574 17.639 1.00 0.00 29 ASN A N 3
ATOM 1521 C CA . ASN A 1 29 ? 34.844 6.011 18.821 1.00 0.00 29 ASN A CA 3
ATOM 1522 C C . ASN A 1 29 ? 34.727 7.521 18.996 1.00 0.00 29 ASN A C 3
ATOM 1523 O O . ASN A 1 29 ? 35.338 8.101 19.893 1.00 0.00 29 ASN A O 3
ATOM 1534 N N . LYS A 1 30 ? 33.937 8.152 18.133 1.00 0.00 30 LYS A N 3
ATOM 1535 C CA . LYS A 1 30 ? 33.742 9.595 18.205 1.00 0.00 30 LYS A CA 3
ATOM 1536 C C . LYS A 1 30 ? 32.369 9.924 18.784 1.00 0.00 30 LYS A C 3
ATOM 1537 O O . LYS A 1 30 ? 31.412 9.171 18.599 1.00 0.00 30 LYS A O 3
ATOM 1556 N N . LYS A 1 31 ? 32.280 11.049 19.483 1.00 0.00 31 LYS A N 3
ATOM 1557 C CA . LYS A 1 31 ? 31.019 11.467 20.083 1.00 0.00 31 LYS A CA 3
ATOM 1558 C C . LYS A 1 31 ? 30.880 12.986 20.038 1.00 0.00 31 LYS A C 3
ATOM 1559 O O . LYS A 1 31 ? 29.757 13.461 20.084 1.00 0.00 31 LYS A O 3
ATOM 1579 N N . MET A 1 1 ? 13.029 -10.730 -7.489 1.00 0.00 1 MET A N 4
ATOM 1580 C CA . MET A 1 1 ? 13.281 -10.621 -8.954 1.00 0.00 1 MET A CA 4
ATOM 1581 C C . MET A 1 1 ? 14.595 -9.879 -9.174 1.00 0.00 1 MET A C 4
ATOM 1582 O O . MET A 1 1 ? 14.810 -8.810 -8.600 1.00 0.00 1 MET A O 4
ATOM 1598 N N . ILE A 1 2 ? 15.467 -10.441 -10.006 1.00 0.00 2 ILE A N 4
ATOM 1599 C CA . ILE A 1 2 ? 16.748 -9.807 -10.289 1.00 0.00 2 ILE A CA 4
ATOM 1600 C C . ILE A 1 2 ? 16.910 -9.628 -11.795 1.00 0.00 2 ILE A C 4
ATOM 1601 O O . ILE A 1 2 ? 16.604 -10.534 -12.572 1.00 0.00 2 ILE A O 4
ATOM 1617 N N . THR A 1 3 ? 17.375 -8.452 -12.205 1.00 0.00 3 THR A N 4
ATOM 1618 C CA . THR A 1 3 ? 17.555 -8.177 -13.626 1.00 0.00 3 THR A CA 4
ATOM 1619 C C . THR A 1 3 ? 18.949 -7.609 -13.867 1.00 0.00 3 THR A C 4
ATOM 1620 O O . THR A 1 3 ? 19.583 -7.095 -12.946 1.00 0.00 3 THR A O 4
ATOM 1631 N N . ILE A 1 4 ? 19.415 -7.679 -15.110 1.00 0.00 4 ILE A N 4
ATOM 1632 C CA . ILE A 1 4 ? 20.730 -7.141 -15.435 1.00 0.00 4 ILE A CA 4
ATOM 1633 C C . ILE A 1 4 ? 20.732 -5.636 -15.189 1.00 0.00 4 ILE A C 4
ATOM 1634 O O . ILE A 1 4 ? 21.672 -5.085 -14.616 1.00 0.00 4 ILE A O 4
ATOM 1650 N N . SER A 1 5 ? 19.659 -4.984 -15.624 1.00 0.00 5 SER A N 4
ATOM 1651 C CA . SER A 1 5 ? 19.516 -3.542 -15.453 1.00 0.00 5 SER A CA 4
ATOM 1652 C C . SER A 1 5 ? 19.484 -3.176 -13.973 1.00 0.00 5 SER A C 4
ATOM 1653 O O . SER A 1 5 ? 20.081 -2.187 -13.553 1.00 0.00 5 SER A O 4
ATOM 1661 N N . THR A 1 6 ? 18.780 -3.985 -13.188 1.00 0.00 6 THR A N 4
ATOM 1662 C CA . THR A 1 6 ? 18.672 -3.740 -11.754 1.00 0.00 6 THR A CA 4
ATOM 1663 C C . THR A 1 6 ? 19.812 -4.426 -11.010 1.00 0.00 6 THR A C 4
ATOM 1664 O O . THR A 1 6 ? 20.032 -4.179 -9.824 1.00 0.00 6 THR A O 4
ATOM 1675 N N . MET A 1 7 ? 20.524 -5.301 -11.711 1.00 0.00 7 MET A N 4
ATOM 1676 C CA . MET A 1 7 ? 21.626 -6.039 -11.105 1.00 0.00 7 MET A CA 4
ATOM 1677 C C . MET A 1 7 ? 22.700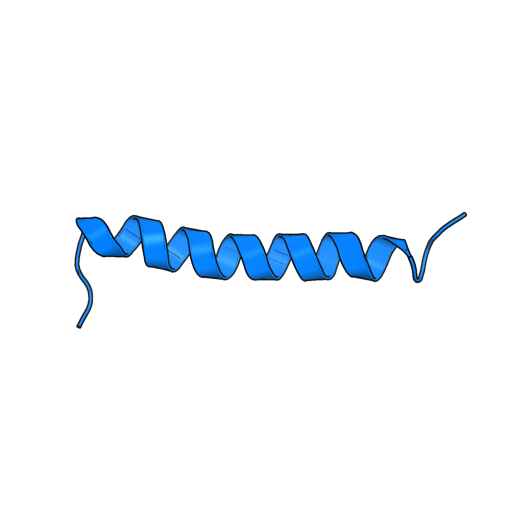 -5.096 -10.580 1.00 0.00 7 MET A C 4
ATOM 1678 O O . MET A 1 7 ? 23.176 -5.253 -9.454 1.00 0.00 7 MET A O 4
ATOM 1692 N N . LEU A 1 8 ? 23.075 -4.107 -11.385 1.00 0.00 8 LEU A N 4
ATOM 1693 C CA . LEU A 1 8 ? 24.091 -3.153 -10.954 1.00 0.00 8 LEU A CA 4
ATOM 1694 C C . LEU A 1 8 ? 23.585 -2.392 -9.734 1.00 0.00 8 LEU A C 4
ATOM 1695 O O . LEU A 1 8 ? 24.316 -2.156 -8.771 1.00 0.00 8 LEU A O 4
ATOM 1711 N N . GLN A 1 9 ? 22.307 -2.025 -9.796 1.00 0.00 9 GLN A N 4
ATOM 1712 C CA . GLN A 1 9 ? 21.667 -1.299 -8.707 1.00 0.00 9 GLN A CA 4
ATOM 1713 C C . GLN A 1 9 ? 21.657 -2.146 -7.439 1.00 0.00 9 GLN A C 4
ATOM 1714 O O . GLN A 1 9 ? 21.954 -1.656 -6.349 1.00 0.00 9 GLN A O 4
ATOM 1728 N N . PHE A 1 10 ? 21.331 -3.425 -7.593 1.00 0.00 10 PHE A N 4
ATOM 1729 C CA . PHE A 1 10 ? 21.302 -4.329 -6.449 1.00 0.00 10 PHE A CA 4
ATOM 1730 C C . PHE A 1 10 ? 22.688 -4.406 -5.816 1.00 0.00 10 PHE A C 4
ATOM 1731 O O . PHE A 1 10 ? 22.836 -4.274 -4.600 1.00 0.00 10 PHE A O 4
ATOM 1748 N N . GLY A 1 11 ? 23.704 -4.603 -6.652 1.00 0.00 11 GLY A N 4
ATOM 1749 C CA . GLY A 1 11 ? 25.075 -4.677 -6.161 1.00 0.00 11 GLY A CA 4
ATOM 1750 C C . GLY A 1 11 ? 25.491 -3.357 -5.521 1.00 0.00 11 GLY A C 4
ATOM 1751 O O . GLY A 1 11 ? 26.144 -3.336 -4.480 1.00 0.00 11 GLY A O 4
ATOM 1755 N N . LEU A 1 12 ? 25.104 -2.256 -6.157 1.00 0.00 12 LEU A N 4
ATOM 1756 C CA . LEU A 1 12 ? 25.442 -0.931 -5.649 1.00 0.00 12 LEU A CA 4
ATOM 1757 C C . LEU A 1 12 ? 24.826 -0.707 -4.272 1.00 0.00 12 LEU A C 4
ATOM 1758 O O . LEU A 1 12 ? 25.471 -0.165 -3.375 1.00 0.00 12 LEU A O 4
ATOM 1774 N N . PHE A 1 13 ? 23.572 -1.117 -4.116 1.00 0.00 13 PHE A N 4
ATOM 1775 C CA . PHE A 1 13 ? 22.880 -0.939 -2.846 1.00 0.00 13 PHE A CA 4
ATOM 1776 C C . PHE A 1 13 ? 23.623 -1.649 -1.719 1.00 0.00 13 PHE A C 4
ATOM 1777 O O . PHE A 1 13 ? 23.866 -1.063 -0.665 1.00 0.00 13 PHE A O 4
ATOM 1794 N N . LEU A 1 14 ? 24.007 -2.901 -1.946 1.00 0.00 14 LEU A N 4
ATOM 1795 C CA . LEU A 1 14 ? 24.744 -3.643 -0.931 1.00 0.00 14 LEU A CA 4
ATOM 1796 C C . LEU A 1 14 ? 26.087 -2.975 -0.653 1.00 0.00 14 LEU A C 4
ATOM 1797 O O . LEU A 1 14 ? 26.525 -2.881 0.493 1.00 0.00 14 LEU A O 4
ATOM 1813 N N . ILE A 1 15 ? 26.736 -2.514 -1.718 1.00 0.00 15 ILE A N 4
ATOM 1814 C CA . ILE A 1 15 ? 28.033 -1.860 -1.589 1.00 0.00 15 ILE A CA 4
ATOM 1815 C C . ILE A 1 15 ? 27.912 -0.594 -0.749 1.00 0.00 15 ILE A C 4
ATOM 1816 O O . ILE A 1 15 ? 28.750 -0.328 0.113 1.00 0.00 15 ILE A O 4
ATOM 1832 N N . ALA A 1 16 ? 26.868 0.187 -1.005 1.00 0.00 16 ALA A N 4
ATOM 1833 C CA . ALA A 1 16 ? 26.665 1.426 -0.263 1.00 0.00 16 ALA A CA 4
ATOM 1834 C C . ALA A 1 16 ? 26.519 1.139 1.227 1.00 0.00 16 ALA A C 4
ATOM 1835 O O . ALA A 1 16 ? 27.044 1.873 2.062 1.00 0.00 16 ALA A O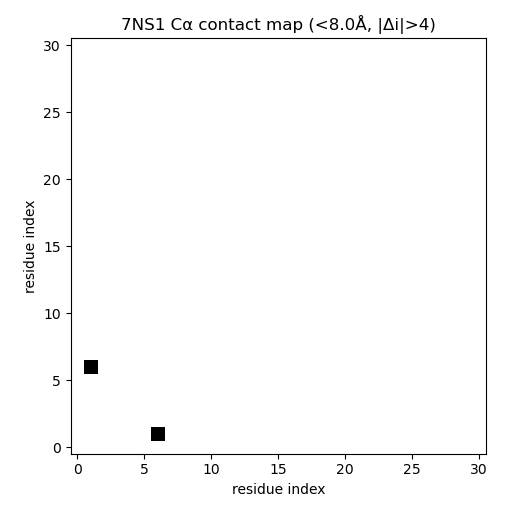 4
ATOM 1842 N N . LEU A 1 17 ? 25.817 0.060 1.561 1.00 0.00 17 LEU A N 4
ATOM 1843 C CA . LEU A 1 17 ? 25.635 -0.298 2.961 1.00 0.00 17 LEU A CA 4
ATOM 1844 C C . LEU A 1 17 ? 26.981 -0.601 3.609 1.00 0.00 17 LEU A C 4
ATOM 1845 O O . LEU A 1 17 ? 27.243 -0.198 4.742 1.00 0.00 17 LEU A O 4
ATOM 1861 N N . ILE A 1 18 ? 27.833 -1.314 2.880 1.00 0.00 18 ILE A N 4
ATOM 1862 C CA . ILE A 1 18 ? 29.149 -1.668 3.402 1.00 0.00 18 ILE A CA 4
ATOM 1863 C C . ILE A 1 18 ? 29.969 -0.408 3.656 1.00 0.00 18 ILE A C 4
ATOM 1864 O O . ILE A 1 18 ? 30.598 -0.265 4.705 1.00 0.00 18 ILE A O 4
ATOM 1880 N N . GLY A 1 19 ? 29.947 0.512 2.697 1.00 0.00 19 GLY A N 4
ATOM 1881 C CA . GLY A 1 19 ? 30.693 1.757 2.846 1.00 0.00 19 GLY A CA 4
ATOM 1882 C C . GLY A 1 19 ? 30.176 2.551 4.041 1.00 0.00 19 GLY A C 4
ATOM 1883 O O . GLY A 1 19 ? 30.955 3.106 4.814 1.00 0.00 19 GLY A O 4
ATOM 1887 N N . LEU A 1 20 ? 28.856 2.588 4.193 1.00 0.00 20 LEU A N 4
ATOM 1888 C CA . LEU A 1 20 ? 28.259 3.314 5.307 1.00 0.00 20 LEU A CA 4
ATOM 1889 C C . LEU A 1 20 ? 28.719 2.709 6.629 1.00 0.00 20 LEU A C 4
ATOM 1890 O O . LEU A 1 20 ? 29.111 3.426 7.548 1.00 0.00 20 LEU A O 4
ATOM 1906 N N . VAL A 1 21 ? 28.686 1.383 6.711 1.00 0.00 21 VAL A N 4
ATOM 1907 C CA . VAL A 1 21 ? 29.122 0.700 7.924 1.00 0.00 21 VAL A CA 4
ATOM 1908 C C . VAL A 1 21 ? 30.608 0.958 8.145 1.00 0.00 21 VAL A C 4
ATOM 1909 O O . VAL A 1 21 ? 31.042 1.248 9.260 1.00 0.00 21 VAL A O 4
ATOM 1922 N N . ILE A 1 22 ? 31.382 0.854 7.070 1.00 0.00 22 ILE A N 4
ATOM 1923 C CA . ILE A 1 22 ? 32.819 1.080 7.153 1.00 0.00 22 ILE A CA 4
ATOM 1924 C C . ILE A 1 22 ? 33.100 2.516 7.583 1.00 0.00 22 ILE A C 4
ATOM 1925 O O . ILE A 1 22 ? 33.958 2.765 8.431 1.00 0.00 22 ILE A O 4
ATOM 1941 N N . LYS A 1 23 ? 32.379 3.466 6.999 1.00 0.00 23 LYS A N 4
ATOM 1942 C CA . LYS A 1 23 ? 32.593 4.863 7.359 1.00 0.00 23 LYS A CA 4
ATOM 1943 C C . LYS A 1 23 ? 32.315 5.080 8.842 1.00 0.00 23 LYS A C 4
ATOM 1944 O O . LYS A 1 23 ? 33.091 5.748 9.526 1.00 0.00 23 LYS A O 4
ATOM 1963 N N . LEU A 1 24 ? 31.204 4.529 9.321 1.00 0.00 24 LEU A N 4
ATOM 1964 C CA . LEU A 1 24 ? 30.833 4.660 10.725 1.00 0.00 24 LEU A CA 4
ATOM 1965 C C . LEU A 1 24 ? 31.809 3.924 11.634 1.00 0.00 24 LEU A C 4
ATOM 1966 O O . LEU A 1 24 ? 32.165 4.420 12.702 1.00 0.00 24 LEU A O 4
ATOM 1982 N N . ILE A 1 25 ? 32.230 2.732 11.219 1.00 0.00 25 ILE A N 4
ATOM 1983 C CA . ILE A 1 25 ? 33.146 1.951 12.042 1.00 0.00 25 ILE A CA 4
ATOM 1984 C C . ILE A 1 25 ? 34.440 2.725 12.272 1.00 0.00 25 ILE A C 4
ATOM 1985 O O . ILE A 1 25 ? 35.094 2.584 13.305 1.00 0.00 25 ILE A O 4
ATOM 2001 N N . GLU A 1 26 ? 34.786 3.563 11.300 1.00 0.00 26 GLU A N 4
ATOM 2002 C CA . GLU A 1 26 ? 35.988 4.382 11.391 1.00 0.00 26 GLU A CA 4
ATOM 2003 C C . GLU A 1 26 ? 35.878 5.357 12.559 1.00 0.00 26 GLU A C 4
ATOM 2004 O O . GLU A 1 26 ? 36.851 5.607 13.271 1.00 0.00 26 GLU A O 4
ATOM 2016 N N . LEU A 1 27 ? 34.684 5.909 12.742 1.00 0.00 27 LEU A N 4
ATOM 2017 C CA . LEU A 1 27 ? 34.444 6.864 13.818 1.00 0.00 27 LEU A CA 4
ATOM 2018 C C . LEU A 1 27 ? 34.667 6.207 15.176 1.00 0.00 27 LEU A C 4
ATOM 2019 O O . LEU A 1 27 ? 35.225 6.806 16.095 1.00 0.00 27 LEU A O 4
ATOM 2035 N N . SER A 1 28 ? 34.218 4.960 15.288 1.00 0.00 28 SER A N 4
ATOM 2036 C CA . SER A 1 28 ? 34.358 4.199 16.523 1.00 0.00 28 SER A CA 4
ATOM 2037 C C . SER A 1 28 ? 35.827 4.017 16.886 1.00 0.00 28 SER A C 4
ATOM 2038 O O . SER A 1 28 ? 36.199 4.075 18.059 1.00 0.00 28 SER A O 4
ATOM 2046 N N . ASN A 1 29 ? 36.657 3.782 15.875 1.00 0.00 29 ASN A N 4
ATOM 2047 C CA . ASN A 1 29 ? 38.083 3.576 16.098 1.00 0.00 29 ASN A CA 4
ATOM 2048 C C . ASN A 1 29 ? 38.854 4.881 15.930 1.00 0.00 29 ASN A C 4
ATOM 2049 O O . ASN A 1 29 ? 40.083 4.885 15.891 1.00 0.00 29 ASN A O 4
ATOM 2060 N N . LYS A 1 30 ? 38.125 5.987 15.823 1.00 0.00 30 LYS A N 4
ATOM 2061 C CA . LYS A 1 30 ? 38.754 7.292 15.653 1.00 0.00 30 LYS A CA 4
ATOM 2062 C C . LYS A 1 30 ? 38.569 8.143 16.906 1.00 0.00 30 LYS A C 4
ATOM 2063 O O . LYS A 1 30 ? 37.684 7.881 17.721 1.00 0.00 30 LYS A O 4
ATOM 2082 N N . LYS A 1 31 ? 39.406 9.164 17.051 1.00 0.00 31 LYS A N 4
ATOM 2083 C CA . LYS A 1 31 ? 39.327 10.052 18.203 1.00 0.00 31 LYS A CA 4
ATOM 2084 C C . LYS A 1 31 ? 38.520 11.300 17.856 1.00 0.00 31 LYS A C 4
ATOM 2085 O O . LYS A 1 31 ? 38.879 11.972 16.904 1.00 0.00 31 LYS A O 4
ATOM 2105 N N . MET A 1 1 ? 12.844 -8.856 -7.577 1.00 0.00 1 MET A N 5
ATOM 2106 C CA . MET A 1 1 ? 13.051 -8.773 -9.050 1.00 0.00 1 MET A CA 5
ATOM 2107 C C . MET A 1 1 ? 14.541 -8.629 -9.343 1.00 0.00 1 MET A C 5
ATOM 2108 O O . MET A 1 1 ? 15.150 -7.616 -9.003 1.00 0.00 1 MET A O 5
ATOM 2124 N N . ILE A 1 2 ? 15.115 -9.646 -9.975 1.00 0.00 2 ILE A N 5
ATOM 2125 C CA . ILE A 1 2 ? 16.534 -9.612 -10.311 1.00 0.00 2 ILE A CA 5
ATOM 2126 C C . ILE A 1 2 ? 16.726 -9.494 -11.819 1.00 0.00 2 ILE A C 5
ATOM 2127 O O . ILE A 1 2 ? 16.444 -10.432 -12.566 1.00 0.00 2 ILE A O 5
ATOM 2143 N N . THR A 1 3 ? 17.210 -8.338 -12.261 1.00 0.00 3 THR A N 5
ATOM 2144 C CA . THR A 1 3 ? 17.441 -8.114 -13.682 1.00 0.00 3 THR A CA 5
ATOM 2145 C C . THR A 1 3 ? 18.837 -7.543 -13.911 1.00 0.00 3 THR A C 5
ATOM 2146 O O . THR A 1 3 ? 19.468 -7.025 -12.990 1.00 0.00 3 THR A O 5
ATOM 2157 N N . ILE A 1 4 ? 19.313 -7.629 -15.151 1.00 0.00 4 ILE A N 5
ATOM 2158 C CA . ILE A 1 4 ? 20.629 -7.106 -15.495 1.00 0.00 4 ILE A CA 5
ATOM 2159 C C . ILE A 1 4 ? 20.674 -5.598 -15.273 1.00 0.00 4 ILE A C 5
ATOM 2160 O O . ILE A 1 4 ? 21.646 -5.070 -14.731 1.00 0.00 4 ILE A O 5
ATOM 2176 N N . SER A 1 5 ? 19.619 -4.910 -15.694 1.00 0.00 5 SER A N 5
ATOM 2177 C CA . SER A 1 5 ? 19.544 -3.463 -15.526 1.00 0.00 5 SER A CA 5
A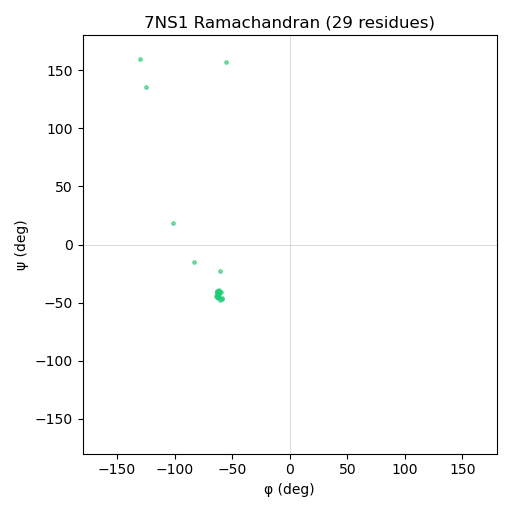TOM 2178 C C . SER A 1 5 ? 19.518 -3.099 -14.045 1.00 0.00 5 SER A C 5
ATOM 2179 O O . SER A 1 5 ? 20.127 -2.117 -13.625 1.00 0.00 5 SER A O 5
ATOM 2187 N N . THR A 1 6 ? 18.812 -3.903 -13.256 1.00 0.00 6 THR A N 5
ATOM 2188 C CA . THR A 1 6 ? 18.719 -3.665 -11.820 1.00 0.00 6 THR A CA 5
ATOM 2189 C C . THR A 1 6 ? 19.830 -4.408 -11.085 1.00 0.00 6 THR A C 5
ATOM 2190 O O . THR A 1 6 ? 20.048 -4.194 -9.893 1.00 0.00 6 THR A O 5
ATOM 2201 N N . MET A 1 7 ? 20.529 -5.282 -11.802 1.00 0.00 7 MET A N 5
ATOM 2202 C CA . MET A 1 7 ? 21.611 -6.056 -11.204 1.00 0.00 7 MET A CA 5
ATOM 2203 C C . MET A 1 7 ? 22.680 -5.122 -10.642 1.00 0.00 7 MET A C 5
ATOM 2204 O O . MET A 1 7 ? 23.141 -5.302 -9.516 1.00 0.00 7 MET A O 5
ATOM 2218 N N . LEU A 1 8 ? 23.052 -4.116 -11.427 1.00 0.00 8 LEU A N 5
ATOM 2219 C CA . LEU A 1 8 ? 24.044 -3.144 -10.986 1.00 0.00 8 LEU A CA 5
ATOM 2220 C C . LEU A 1 8 ? 23.531 -2.363 -9.782 1.00 0.00 8 LEU A C 5
ATOM 2221 O O . LEU A 1 8 ? 24.271 -2.097 -8.836 1.00 0.00 8 LEU A O 5
ATOM 2237 N N . GLN A 1 9 ? 22.253 -2.003 -9.822 1.00 0.00 9 GLN A N 5
ATOM 2238 C CA . GLN A 1 9 ? 21.640 -1.264 -8.724 1.00 0.00 9 GLN A CA 5
ATOM 2239 C C . GLN A 1 9 ? 21.627 -2.108 -7.454 1.00 0.00 9 GLN A C 5
ATOM 2240 O O . GLN A 1 9 ? 21.906 -1.611 -6.363 1.00 0.00 9 GLN A O 5
ATOM 2254 N N . PHE A 1 10 ? 21.304 -3.389 -7.604 1.00 0.00 10 PHE A N 5
ATOM 2255 C CA . PHE A 1 10 ? 21.265 -4.294 -6.464 1.00 0.00 10 PHE A CA 5
ATOM 2256 C C . PHE A 1 10 ? 22.636 -4.381 -5.804 1.00 0.00 10 PHE A C 5
ATOM 2257 O O . PHE A 1 10 ? 22.760 -4.260 -4.584 1.00 0.00 10 PHE A O 5
ATOM 2274 N N . GLY A 1 11 ? 23.667 -4.583 -6.618 1.00 0.00 11 GLY A N 5
ATOM 2275 C CA . GLY A 1 11 ? 25.030 -4.670 -6.107 1.00 0.00 11 GLY A CA 5
ATOM 2276 C C . GLY A 1 11 ? 25.457 -3.348 -5.474 1.00 0.00 11 GLY A C 5
ATOM 2277 O O . GLY A 1 11 ? 26.107 -3.325 -4.430 1.00 0.00 11 GLY A O 5
ATOM 2281 N N . LEU A 1 12 ? 25.083 -2.247 -6.117 1.00 0.00 12 LEU A N 5
ATOM 2282 C CA . LEU A 1 12 ? 25.428 -0.923 -5.611 1.00 0.00 12 LEU A CA 5
ATOM 2283 C C . LEU A 1 12 ? 24.797 -0.697 -4.241 1.00 0.00 12 LEU A C 5
ATOM 2284 O O . LEU A 1 12 ? 25.426 -0.144 -3.340 1.00 0.00 12 LEU A O 5
ATOM 2300 N N . PHE A 1 13 ? 23.544 -1.121 -4.097 1.00 0.00 13 PHE A N 5
ATOM 2301 C CA . PHE A 1 13 ? 22.832 -0.946 -2.836 1.00 0.00 13 PHE A CA 5
ATOM 2302 C C . PHE A 1 13 ? 23.582 -1.633 -1.700 1.00 0.00 13 PHE A C 5
ATOM 2303 O O . PHE A 1 13 ? 23.807 -1.039 -0.644 1.00 0.00 13 PHE A O 5
ATOM 2320 N N . LEU A 1 14 ? 23.985 -2.879 -1.928 1.00 0.00 14 LEU A N 5
ATOM 2321 C CA . LEU A 1 14 ? 24.734 -3.627 -0.926 1.00 0.00 14 LEU A CA 5
ATOM 2322 C C . LEU A 1 14 ? 26.080 -2.965 -0.650 1.00 0.00 14 LEU A C 5
ATOM 2323 O O . LEU A 1 14 ? 26.517 -2.875 0.497 1.00 0.00 14 LEU A O 5
ATOM 2339 N N . ILE A 1 15 ? 26.728 -2.499 -1.710 1.00 0.00 15 ILE A N 5
ATOM 2340 C CA . ILE A 1 15 ? 28.024 -1.843 -1.578 1.00 0.00 15 ILE A CA 5
ATOM 2341 C C . ILE A 1 15 ? 27.892 -0.580 -0.735 1.00 0.00 15 ILE A C 5
ATOM 2342 O O . ILE A 1 15 ? 28.732 -0.306 0.123 1.00 0.00 15 ILE A O 5
ATOM 2358 N N . ALA A 1 16 ? 26.839 0.188 -0.988 1.00 0.00 16 ALA A N 5
ATOM 2359 C CA . ALA A 1 16 ? 26.615 1.426 -0.250 1.00 0.00 16 ALA A CA 5
ATOM 2360 C C . ALA A 1 16 ? 26.486 1.139 1.242 1.00 0.00 16 ALA A C 5
ATOM 2361 O O . ALA A 1 16 ? 27.009 1.881 2.073 1.00 0.00 16 ALA A O 5
ATOM 2368 N N . LEU A 1 17 ? 25.799 0.051 1.575 1.00 0.00 17 LEU A N 5
ATOM 2369 C CA . LEU A 1 17 ? 25.625 -0.331 2.971 1.00 0.00 17 LEU A CA 5
ATOM 2370 C C . LEU A 1 17 ? 26.971 -0.644 3.618 1.00 0.00 17 LEU A C 5
ATOM 2371 O O . LEU A 1 17 ? 27.234 -0.249 4.753 1.00 0.00 17 LEU A O 5
ATOM 2387 N N . ILE A 1 18 ? 27.826 -1.345 2.880 1.00 0.00 18 ILE A N 5
ATOM 2388 C CA . ILE A 1 18 ? 29.149 -1.693 3.384 1.00 0.00 18 ILE A CA 5
ATOM 2389 C C . ILE A 1 18 ? 29.976 -0.434 3.633 1.00 0.00 18 ILE A C 5
ATOM 2390 O O . ILE A 1 18 ? 30.629 -0.303 4.666 1.00 0.00 18 ILE A O 5
ATOM 2406 N N . GLY A 1 19 ? 29.939 0.488 2.675 1.00 0.00 19 GLY A N 5
ATOM 2407 C CA . GLY A 1 19 ? 30.685 1.736 2.805 1.00 0.00 19 GLY A CA 5
ATOM 2408 C C . GLY A 1 19 ? 30.190 2.537 4.004 1.00 0.00 19 GLY A C 5
ATOM 2409 O O . GLY A 1 19 ? 30.986 3.105 4.751 1.00 0.00 19 GLY A O 5
ATOM 2413 N N . LEU A 1 20 ? 28.874 2.574 4.184 1.00 0.00 20 LEU A N 5
ATOM 2414 C CA . LEU A 1 20 ? 28.287 3.307 5.300 1.00 0.00 20 LEU A CA 5
ATOM 2415 C C . LEU A 1 20 ? 28.758 2.718 6.625 1.00 0.00 20 LEU A C 5
ATOM 2416 O O . LEU A 1 20 ? 29.135 3.447 7.542 1.00 0.00 20 LEU A O 5
ATOM 2432 N N . VAL A 1 21 ? 28.735 1.391 6.720 1.00 0.00 21 VAL A N 5
ATOM 2433 C CA . VAL A 1 21 ? 29.170 0.712 7.934 1.00 0.00 21 VAL A CA 5
ATOM 2434 C C . VAL A 1 21 ? 30.658 0.961 8.170 1.00 0.00 21 VAL A C 5
ATOM 2435 O O . VAL A 1 21 ? 31.084 1.231 9.294 1.00 0.00 21 VAL A O 5
ATOM 2448 N N . ILE A 1 22 ? 31.447 0.861 7.107 1.00 0.00 22 ILE A N 5
ATOM 2449 C CA . ILE A 1 22 ? 3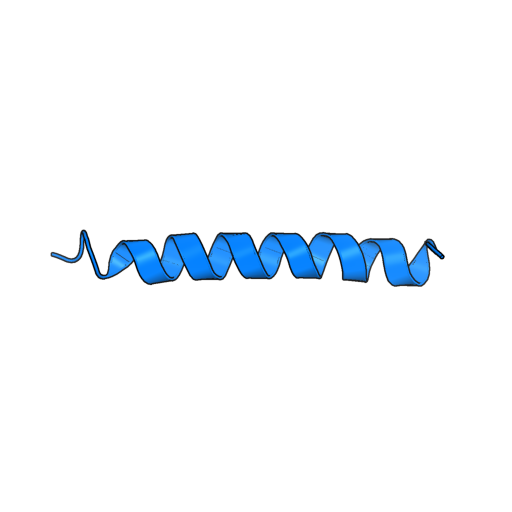2.886 1.074 7.207 1.00 0.00 22 ILE A CA 5
ATOM 2450 C C . ILE A 1 22 ? 33.178 2.503 7.652 1.00 0.00 22 ILE A C 5
ATOM 2451 O O . ILE A 1 22 ? 34.033 2.739 8.504 1.00 0.00 22 ILE A O 5
ATOM 2467 N N . LYS A 1 23 ? 32.463 3.459 7.067 1.00 0.00 23 LYS A N 5
ATOM 2468 C CA . LYS A 1 23 ? 32.655 4.862 7.417 1.00 0.00 23 LYS A CA 5
ATOM 2469 C C . LYS A 1 23 ? 32.370 5.089 8.898 1.00 0.00 23 LYS A C 5
ATOM 2470 O O . LYS A 1 23 ? 33.125 5.781 9.581 1.00 0.00 23 LYS A O 5
ATOM 2489 N N . LEU A 1 24 ? 31.276 4.508 9.379 1.00 0.00 24 LEU A N 5
ATOM 2490 C CA . LEU A 1 24 ? 30.905 4.641 10.782 1.00 0.00 24 LEU A CA 5
ATOM 2491 C C . LEU A 1 24 ? 31.894 3.904 11.679 1.00 0.00 24 LEU A C 5
ATOM 2492 O O . LEU A 1 24 ? 32.258 4.383 12.752 1.00 0.00 24 LEU A O 5
ATOM 2508 N N . ILE A 1 25 ? 32.318 2.727 11.228 1.00 0.00 25 ILE A N 5
ATOM 2509 C CA . ILE A 1 25 ? 33.250 1.913 12.002 1.00 0.00 25 ILE A CA 5
ATOM 2510 C C . ILE A 1 25 ? 34.553 2.672 12.229 1.00 0.00 25 ILE A C 5
ATOM 2511 O O . ILE A 1 25 ? 35.297 2.383 13.166 1.00 0.00 25 ILE A O 5
ATOM 2527 N N . GLU A 1 26 ? 34.826 3.640 11.360 1.00 0.00 26 GLU A N 5
ATOM 2528 C CA . GLU A 1 26 ? 36.045 4.431 11.471 1.00 0.00 26 GLU A CA 5
ATOM 2529 C C . GLU A 1 26 ? 36.057 5.220 12.775 1.00 0.00 26 GLU A C 5
ATOM 2530 O O . GLU A 1 26 ? 37.100 5.371 13.410 1.00 0.00 26 GLU A O 5
ATOM 2542 N N . LEU A 1 27 ? 34.891 5.729 13.163 1.00 0.00 27 LEU A N 5
ATOM 2543 C CA . LEU A 1 27 ? 34.781 6.510 14.389 1.00 0.00 27 LEU A CA 5
ATOM 2544 C C . LEU A 1 27 ? 35.144 5.660 15.601 1.00 0.00 27 LEU A C 5
ATOM 2545 O O . LEU A 1 27 ? 35.806 6.134 16.525 1.00 0.00 27 LEU A O 5
ATOM 2561 N N . SER A 1 28 ? 34.703 4.408 15.592 1.00 0.00 28 SER A N 5
ATOM 2562 C CA . SER A 1 28 ? 34.986 3.498 16.696 1.00 0.00 28 SER A CA 5
ATOM 2563 C C . SER A 1 28 ? 36.373 2.883 16.545 1.00 0.00 28 SER A C 5
ATOM 2564 O O . SER A 1 28 ? 37.300 3.524 16.049 1.00 0.00 28 SER A O 5
ATOM 2572 N N . ASN A 1 29 ? 36.511 1.635 16.981 1.00 0.00 29 ASN A N 5
ATOM 2573 C CA . ASN A 1 29 ? 37.794 0.947 16.902 1.00 0.00 29 ASN A CA 5
ATOM 2574 C C . ASN A 1 29 ? 37.948 0.258 15.551 1.00 0.00 29 ASN A C 5
ATOM 2575 O O . ASN A 1 29 ? 37.929 -0.970 15.460 1.00 0.00 29 ASN A O 5
ATOM 2586 N N . LYS A 1 30 ? 38.102 1.056 14.499 1.00 0.00 30 LYS A N 5
ATOM 2587 C CA . LYS A 1 30 ? 38.263 0.511 13.157 1.00 0.00 30 LYS A CA 5
ATOM 2588 C C . LYS A 1 30 ? 39.647 -0.113 13.002 1.00 0.00 30 LYS A C 5
ATOM 2589 O O . LYS A 1 30 ? 40.432 -0.155 13.950 1.00 0.00 30 LYS A O 5
ATOM 2608 N N . LYS A 1 31 ? 39.942 -0.605 11.802 1.00 0.00 31 LYS A N 5
ATOM 2609 C CA . LYS A 1 31 ? 41.236 -1.215 11.532 1.00 0.00 31 LYS A CA 5
ATOM 2610 C C . LYS A 1 31 ? 41.857 -0.605 10.278 1.00 0.00 31 LYS A C 5
ATOM 2611 O O . LYS A 1 31 ? 42.473 -1.343 9.527 1.00 0.00 31 LYS A O 5
#